Protein AF-A0A1B9NAE3-F1 (afdb_monomer_lite)

Secondary structure (DSSP, 8-state):
-EEESSSS---EE-TTSBEES--EETTEE---SS--EEEEEEEEETTEEEEEEEETTEEEEEEEEEETTTEEEEE-TTS-EEEEEEE-

Foldseek 3Di:
DKDKPLPPGDWDQDPVQWIPQPDDDPLGGDDPDDTKGWDWDPDDDPQWIWIWIDDPPDIAIWTWHDDPDFWIFTGHPVRHTRIIIGHD

Radius of gyration: 11.98 Å; chains: 1; bounding box: 28×27×30 Å

Structure (mmCIF, N/CA/C/O backbone):
data_AF-A0A1B9NAE3-F1
#
_entry.id   AF-A0A1B9NAE3-F1
#
loop_
_atom_site.group_PDB
_atom_site.id
_atom_site.type_symbol
_atom_site.label_atom_id
_atom_site.label_alt_id
_atom_site.label_comp_id
_atom_site.label_asym_id
_atom_site.label_entity_id
_atom_site.label_seq_id
_atom_site.pdbx_PDB_ins_code
_atom_site.Cartn_x
_atom_site.Cartn_y
_atom_site.Cartn_z
_atom_site.occupancy
_atom_site.B_iso_or_equiv
_atom_site.auth_seq_id
_atom_site.auth_comp_id
_atom_site.auth_asym_id
_atom_site.auth_atom_id
_atom_site.pdbx_PDB_model_num
ATOM 1 N N . MET A 1 1 ? -10.255 -12.240 1.393 1.00 72.50 1 MET A N 1
ATOM 2 C CA . MET A 1 1 ? -9.416 -11.600 0.341 1.00 72.50 1 MET A CA 1
ATOM 3 C C . MET A 1 1 ? -9.579 -10.095 0.491 1.00 72.50 1 MET A C 1
ATOM 5 O O . MET A 1 1 ? -10.673 -9.697 0.853 1.00 72.50 1 MET A O 1
ATOM 9 N N . TRP A 1 2 ? -8.547 -9.274 0.276 1.00 83.50 2 TRP A N 1
ATOM 10 C CA . TRP A 1 2 ? -8.713 -7.813 0.329 1.00 83.50 2 TRP A CA 1
ATOM 11 C C . TRP A 1 2 ? -9.212 -7.281 -1.018 1.00 83.50 2 TRP A C 1
ATOM 13 O O . TRP A 1 2 ? -8.660 -7.634 -2.061 1.00 83.50 2 TRP A O 1
ATOM 23 N N . GLN A 1 3 ? -10.253 -6.453 -0.990 1.00 86.00 3 GLN A N 1
ATOM 24 C CA . GLN A 1 3 ? -10.854 -5.812 -2.153 1.00 86.00 3 GLN A CA 1
ATOM 25 C C . GLN A 1 3 ? -10.649 -4.295 -2.065 1.00 86.00 3 GLN A C 1
ATOM 27 O O . GLN A 1 3 ? -11.059 -3.699 -1.071 1.00 86.00 3 GLN A O 1
ATOM 32 N N . PRO A 1 4 ? -10.020 -3.665 -3.070 1.00 90.12 4 PRO A N 1
ATOM 33 C CA . PRO A 1 4 ? -9.887 -2.219 -3.110 1.00 90.12 4 PRO A CA 1
ATOM 34 C C . PRO A 1 4 ? -11.130 -1.530 -3.689 1.00 90.12 4 PRO A C 1
ATOM 36 O O . PRO A 1 4 ? -11.806 -2.073 -4.568 1.00 90.12 4 PRO A O 1
ATOM 39 N N . ASP A 1 5 ? -11.387 -0.304 -3.239 1.00 89.94 5 ASP A N 1
ATOM 40 C CA . ASP A 1 5 ? -12.450 0.575 -3.749 1.00 89.94 5 ASP A CA 1
ATOM 41 C C . ASP A 1 5 ? -12.035 1.424 -4.968 1.00 89.94 5 ASP A C 1
ATOM 43 O O . ASP A 1 5 ? -12.886 2.001 -5.643 1.00 89.94 5 ASP A O 1
ATOM 47 N N . ASP A 1 6 ? -10.742 1.453 -5.300 1.00 85.00 6 ASP A N 1
ATOM 48 C CA . ASP A 1 6 ? -10.162 2.257 -6.387 1.00 85.00 6 ASP A CA 1
ATOM 49 C C . ASP A 1 6 ? -10.416 1.701 -7.805 1.00 85.00 6 ASP A C 1
ATOM 51 O O . ASP A 1 6 ? -9.981 2.284 -8.799 1.00 85.00 6 ASP A O 1
ATOM 55 N N . GLY A 1 7 ? -11.092 0.554 -7.919 1.00 80.81 7 GLY A N 1
ATOM 56 C CA . GLY A 1 7 ? -11.402 -0.094 -9.197 1.00 80.81 7 GLY A CA 1
ATOM 57 C C . GLY A 1 7 ? -10.202 -0.726 -9.915 1.00 80.81 7 GLY A C 1
ATOM 58 O O . GLY A 1 7 ? -10.356 -1.203 -11.038 1.00 80.81 7 GLY A O 1
ATOM 59 N N . SER A 1 8 ? -9.023 -0.781 -9.286 1.00 83.56 8 SER A N 1
ATOM 60 C CA . SER A 1 8 ? -7.787 -1.303 -9.895 1.00 83.56 8 SER A CA 1
ATOM 61 C C . SER A 1 8 ? -7.710 -2.828 -9.997 1.00 83.56 8 SER A C 1
ATOM 63 O O . SER A 1 8 ? -6.771 -3.370 -10.581 1.00 83.56 8 SER A O 1
ATOM 65 N N . GLY A 1 9 ? -8.708 -3.532 -9.462 1.00 83.00 9 GLY A N 1
ATOM 66 C CA . GLY A 1 9 ? -8.765 -4.988 -9.446 1.00 83.00 9 GLY A CA 1
ATOM 67 C C . GLY A 1 9 ? -8.289 -5.558 -8.117 1.00 83.00 9 GLY A C 1
ATOM 68 O O . GLY A 1 9 ? -8.670 -5.073 -7.062 1.00 83.00 9 GLY A O 1
ATOM 69 N N . VAL A 1 10 ? -7.515 -6.640 -8.147 1.00 80.31 10 VAL A N 1
ATOM 70 C CA . VAL A 1 10 ? -7.067 -7.322 -6.926 1.00 80.31 10 VAL A CA 1
ATOM 71 C C . VAL A 1 10 ? -5.752 -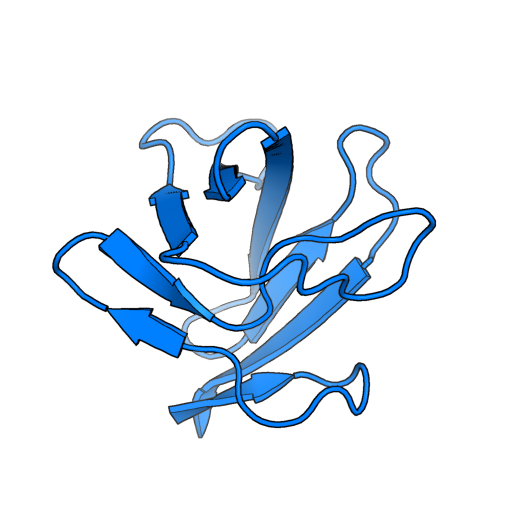6.713 -6.455 1.00 80.31 10 VAL A C 1
ATOM 73 O O . VAL A 1 10 ? -4.799 -6.638 -7.226 1.00 80.31 10 VAL A O 1
ATOM 76 N N . LYS A 1 11 ? -5.686 -6.346 -5.174 1.00 87.00 11 LYS A N 1
ATOM 77 C CA . LYS A 1 11 ? -4.431 -6.040 -4.483 1.00 87.00 11 LYS A CA 1
ATOM 78 C C . LYS A 1 11 ? -4.090 -7.195 -3.559 1.00 87.00 11 LYS A C 1
ATOM 80 O O . LYS A 1 11 ? -4.942 -7.680 -2.813 1.00 87.00 11 LYS A O 1
ATOM 85 N N . THR A 1 12 ? -2.849 -7.650 -3.612 1.00 88.44 12 THR A N 1
ATOM 86 C CA . THR A 1 12 ? -2.359 -8.724 -2.743 1.00 88.44 12 THR A CA 1
ATOM 87 C C . THR A 1 12 ? -1.212 -8.220 -1.891 1.00 88.44 12 THR A C 1
ATOM 89 O O . THR A 1 12 ? -0.398 -7.437 -2.364 1.00 88.44 12 THR A O 1
ATOM 92 N N . ILE A 1 13 ? -1.140 -8.694 -0.650 1.00 88.00 13 ILE A N 1
ATOM 93 C CA . ILE A 1 13 ? 0.044 -8.614 0.206 1.00 88.00 13 ILE A CA 1
ATOM 94 C C . ILE A 1 13 ? 0.212 -10.017 0.788 1.00 88.00 13 ILE A C 1
ATOM 96 O O . ILE A 1 13 ? -0.683 -10.506 1.479 1.00 88.00 13 ILE A O 1
ATOM 100 N N . ALA A 1 14 ? 1.295 -10.694 0.429 1.00 87.88 14 ALA A N 1
ATOM 101 C CA . ALA A 1 14 ? 1.620 -12.032 0.900 1.00 87.88 14 ALA A CA 1
ATOM 102 C C . ALA A 1 14 ? 2.508 -11.978 2.153 1.00 87.88 14 ALA A C 1
ATOM 104 O O . ALA A 1 14 ? 3.121 -10.958 2.461 1.00 87.88 14 ALA A O 1
ATOM 105 N N . GLU A 1 15 ? 2.588 -13.097 2.875 1.00 85.75 15 GLU A N 1
ATOM 106 C CA . GLU A 1 15 ? 3.371 -13.205 4.117 1.00 85.75 15 GLU A CA 1
ATOM 107 C C . GLU A 1 15 ? 4.881 -13.024 3.900 1.00 85.75 15 GLU A C 1
ATOM 109 O O . GLU A 1 15 ? 5.588 -12.597 4.808 1.00 85.75 15 GLU A O 1
ATOM 114 N N . ASP A 1 16 ? 5.376 -13.313 2.694 1.00 88.62 16 ASP A N 1
ATOM 115 C CA . ASP A 1 16 ? 6.772 -13.097 2.300 1.00 88.62 16 ASP A CA 1
ATOM 116 C C . ASP A 1 16 ? 7.076 -11.637 1.913 1.00 88.62 16 ASP A C 1
ATOM 118 O O . ASP A 1 16 ? 8.194 -11.318 1.507 1.00 88.62 16 ASP A O 1
ATOM 122 N N . GLY A 1 17 ? 6.085 -10.749 2.033 1.00 90.38 17 GLY A N 1
ATOM 123 C CA . GLY A 1 17 ? 6.180 -9.343 1.668 1.00 90.38 17 GLY A CA 1
ATOM 124 C C . GLY A 1 17 ? 5.994 -9.076 0.177 1.00 90.38 17 GLY A C 1
ATOM 125 O O . GLY A 1 17 ? 6.043 -7.917 -0.220 1.00 90.38 17 GLY A O 1
ATOM 126 N N . SER A 1 18 ? 5.764 -10.082 -0.674 1.00 93.00 18 SER A N 1
ATOM 127 C CA . SER A 1 18 ? 5.396 -9.829 -2.071 1.00 93.00 18 SER A CA 1
ATOM 128 C C . SER A 1 18 ? 4.000 -9.204 -2.161 1.00 93.00 18 SER A C 1
ATOM 130 O O . SER A 1 18 ? 3.090 -9.549 -1.404 1.00 93.00 18 SER A O 1
ATOM 132 N N . CYS A 1 19 ? 3.811 -8.251 -3.072 1.00 92.75 19 CYS A N 1
ATOM 133 C CA . CYS A 1 19 ? 2.519 -7.592 -3.244 1.00 92.75 19 CYS A CA 1
ATOM 134 C C . CYS A 1 19 ? 2.245 -7.180 -4.691 1.00 92.75 19 CYS A C 1
ATOM 136 O O . CYS A 1 19 ? 3.115 -7.274 -5.553 1.00 92.75 19 CYS A O 1
ATOM 138 N N . THR A 1 20 ? 1.008 -6.767 -4.973 1.00 91.81 20 THR A N 1
ATOM 139 C CA . THR A 1 20 ? 0.575 -6.310 -6.304 1.00 91.81 20 THR A CA 1
ATOM 140 C C . THR A 1 20 ? -0.325 -5.082 -6.203 1.00 91.81 20 THR A C 1
ATOM 142 O O . THR A 1 20 ? -1.123 -4.965 -5.274 1.00 91.81 20 THR A O 1
ATOM 145 N N . GLY A 1 21 ? -0.199 -4.154 -7.159 1.00 91.25 21 GLY A N 1
ATOM 146 C CA . GLY A 1 21 ? -1.092 -2.992 -7.276 1.00 91.25 21 GLY A CA 1
ATOM 147 C C . GLY A 1 21 ? -1.029 -1.991 -6.112 1.00 91.25 21 GLY A C 1
ATOM 148 O O . GLY A 1 21 ? -1.962 -1.206 -5.937 1.00 91.25 21 GLY A O 1
ATOM 149 N N . MET A 1 22 ? 0.036 -2.027 -5.305 1.00 94.19 22 MET A N 1
ATOM 150 C CA . MET A 1 22 ? 0.202 -1.181 -4.113 1.00 94.19 22 MET A CA 1
ATOM 151 C C . MET A 1 22 ? 1.063 0.062 -4.362 1.00 94.19 22 MET A C 1
ATOM 153 O O . MET A 1 22 ? 1.155 0.924 -3.491 1.00 94.19 22 MET A O 1
ATOM 157 N N . TYR A 1 23 ? 1.699 0.174 -5.528 1.00 94.50 23 TYR A N 1
ATOM 158 C CA . TYR A 1 23 ? 2.466 1.359 -5.894 1.00 94.50 23 TYR A CA 1
ATOM 159 C C . TYR A 1 23 ? 1.549 2.393 -6.555 1.00 94.50 23 TYR A C 1
ATOM 161 O O . TYR A 1 23 ? 0.931 2.110 -7.578 1.00 94.50 23 TYR A O 1
ATOM 169 N N . TYR A 1 24 ? 1.456 3.586 -5.972 1.00 94.06 24 TYR A N 1
ATOM 170 C CA . TYR A 1 24 ? 0.674 4.713 -6.460 1.00 94.06 24 TYR A CA 1
ATOM 171 C C . TYR A 1 24 ? 1.580 5.832 -6.940 1.00 94.06 24 TYR A C 1
ATOM 173 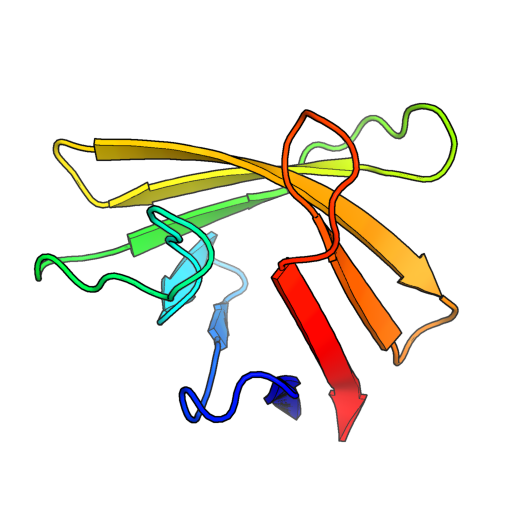O O . TYR A 1 24 ? 2.555 6.207 -6.291 1.00 94.06 24 TYR A O 1
ATOM 181 N N . ASN A 1 25 ? 1.186 6.437 -8.049 1.00 90.50 25 ASN A N 1
ATOM 182 C CA . ASN A 1 25 ? 1.759 7.673 -8.537 1.00 90.50 25 ASN A CA 1
ATOM 183 C C . ASN A 1 25 ? 0.621 8.612 -8.938 1.00 90.50 25 ASN A C 1
ATOM 185 O O . ASN A 1 25 ? -0.303 8.202 -9.636 1.00 90.50 25 ASN A O 1
ATOM 189 N N . ALA A 1 26 ? 0.671 9.864 -8.481 1.00 88.44 26 ALA A N 1
ATOM 190 C CA . ALA A 1 26 ? -0.371 10.862 -8.741 1.00 88.44 26 ALA A CA 1
ATOM 191 C C . ALA A 1 26 ? -1.809 10.373 -8.428 1.00 88.44 26 ALA A C 1
ATOM 193 O O . ALA A 1 26 ? -2.737 10.619 -9.195 1.00 88.44 26 ALA A O 1
ATOM 194 N N . GLY A 1 27 ? -1.987 9.656 -7.310 1.00 87.44 27 GLY A N 1
ATOM 195 C CA . GLY A 1 27 ? -3.300 9.178 -6.853 1.00 87.44 27 GLY A CA 1
ATOM 196 C C . GLY A 1 27 ? -3.863 7.985 -7.632 1.00 87.44 27 GLY A C 1
ATOM 197 O O . GLY A 1 27 ? -5.023 7.631 -7.447 1.00 87.44 27 GLY A O 1
ATOM 198 N N . GLN A 1 28 ? -3.076 7.363 -8.511 1.00 89.69 28 GLN A N 1
ATOM 199 C CA . GLN A 1 28 ? -3.483 6.192 -9.288 1.00 89.69 28 GLN A CA 1
ATOM 200 C C . GLN A 1 28 ? -2.469 5.057 -9.112 1.00 89.69 28 GLN A C 1
ATOM 202 O O . GLN A 1 28 ? -1.268 5.334 -9.029 1.00 89.69 28 GLN A O 1
ATOM 207 N N . PRO A 1 29 ? -2.907 3.788 -9.085 1.00 90.94 29 PRO A N 1
ATOM 208 C CA . PRO A 1 29 ? -1.995 2.656 -9.128 1.00 90.94 29 PRO A CA 1
ATOM 209 C C . PRO A 1 29 ? -1.159 2.698 -10.404 1.00 90.94 29 PRO A C 1
ATOM 211 O O . PRO A 1 29 ? -1.684 2.876 -11.504 1.00 90.94 29 PRO A O 1
ATOM 214 N N . LEU A 1 30 ? 0.146 2.518 -10.257 1.00 90.00 30 LEU A N 1
ATOM 215 C CA . LEU A 1 30 ? 1.086 2.459 -11.361 1.00 90.00 30 LEU A CA 1
ATOM 216 C C . LEU A 1 30 ? 1.861 1.151 -11.268 1.00 90.00 30 LEU A C 1
ATOM 218 O O . LEU A 1 30 ? 2.630 0.948 -10.335 1.00 90.00 30 LEU A O 1
ATOM 222 N N . ASP A 1 31 ? 1.682 0.296 -12.269 1.00 86.25 31 ASP A N 1
ATOM 223 C CA . ASP A 1 31 ? 2.509 -0.888 -12.461 1.00 86.25 31 ASP A CA 1
ATOM 224 C C . ASP A 1 31 ? 3.569 -0.595 -13.528 1.00 86.25 31 ASP A C 1
ATOM 226 O O . ASP A 1 31 ? 3.257 -0.394 -14.703 1.00 86.25 31 ASP A O 1
ATOM 230 N N . ILE A 1 32 ? 4.833 -0.546 -13.111 1.00 83.44 32 ILE A N 1
ATOM 231 C CA . ILE A 1 32 ? 5.984 -0.344 -14.005 1.00 83.44 32 ILE A CA 1
ATOM 232 C C . ILE A 1 32 ? 6.617 -1.667 -14.470 1.00 83.44 32 ILE A C 1
ATOM 234 O O . ILE A 1 32 ? 7.654 -1.656 -15.134 1.00 83.44 32 ILE A O 1
ATOM 238 N N . GLY A 1 33 ? 5.994 -2.802 -14.141 1.00 81.75 33 GLY A N 1
ATOM 239 C CA . GLY A 1 33 ? 6.516 -4.141 -14.372 1.00 81.75 33 GLY A CA 1
ATOM 240 C C . GLY A 1 33 ? 7.534 -4.581 -13.316 1.00 81.75 33 GLY A C 1
ATOM 241 O O . GLY A 1 33 ? 8.085 -3.781 -12.561 1.00 81.75 33 GLY A O 1
ATOM 242 N N . GLY A 1 34 ? 7.785 -5.890 -13.262 1.00 85.94 34 GLY A N 1
ATOM 243 C CA . GLY A 1 34 ? 8.696 -6.500 -12.291 1.00 85.94 34 GLY A CA 1
ATOM 244 C C . GLY A 1 34 ? 8.024 -6.895 -10.974 1.00 85.94 34 GLY A C 1
ATOM 245 O O . GLY A 1 34 ? 6.814 -6.781 -10.806 1.00 85.94 34 GLY A O 1
ATOM 246 N N . GLY A 1 35 ? 8.825 -7.430 -10.053 1.00 91.88 35 GLY A N 1
ATOM 247 C CA . GLY A 1 35 ? 8.352 -7.786 -8.718 1.00 91.88 35 GLY A CA 1
ATOM 248 C C . GLY A 1 35 ? 8.107 -6.543 -7.865 1.00 91.88 35 GLY A C 1
ATOM 249 O O . GLY A 1 35 ? 8.826 -5.552 -7.986 1.00 91.88 35 GLY A O 1
ATOM 250 N N . MET A 1 36 ? 7.115 -6.627 -6.985 1.00 94.88 36 MET A N 1
ATOM 251 C CA . MET A 1 36 ? 6.789 -5.589 -6.016 1.00 94.88 36 MET A CA 1
ATOM 252 C C . MET A 1 36 ? 6.801 -6.198 -4.612 1.00 94.88 36 MET A C 1
ATOM 254 O O . MET A 1 36 ? 6.329 -7.321 -4.406 1.00 94.88 36 MET A O 1
ATOM 258 N N . THR A 1 37 ? 7.360 -5.461 -3.656 1.00 96.69 37 THR A N 1
ATOM 259 C CA . THR A 1 37 ? 7.378 -5.830 -2.240 1.00 96.69 37 THR A CA 1
ATOM 260 C C . THR A 1 37 ? 6.738 -4.744 -1.387 1.00 96.69 37 THR A C 1
ATOM 262 O O . THR A 1 37 ? 6.823 -3.555 -1.692 1.00 96.69 37 THR A O 1
ATOM 265 N N . CYS A 1 38 ? 6.087 -5.171 -0.313 1.00 95.44 38 CYS A N 1
ATOM 266 C CA . CYS A 1 38 ? 5.373 -4.352 0.645 1.00 95.44 38 CYS A CA 1
ATOM 267 C C . CYS A 1 38 ? 5.860 -4.699 2.050 1.00 95.44 38 CYS A C 1
ATOM 269 O O . CYS A 1 38 ? 5.713 -5.833 2.504 1.00 95.44 38 CYS A O 1
ATOM 271 N N . THR A 1 39 ? 6.388 -3.703 2.751 1.00 95.94 39 THR A N 1
ATOM 272 C CA . THR A 1 39 ? 6.870 -3.836 4.126 1.00 95.94 39 THR A CA 1
ATOM 273 C C . THR A 1 39 ? 6.065 -2.908 5.019 1.00 95.94 39 THR A C 1
ATOM 275 O O . THR A 1 39 ? 6.132 -1.687 4.870 1.00 95.94 39 THR A O 1
ATOM 278 N N . LEU A 1 40 ? 5.302 -3.480 5.949 1.00 94.06 40 LEU A N 1
ATOM 279 C CA . LEU A 1 40 ? 4.581 -2.719 6.965 1.00 94.06 40 LEU A CA 1
ATOM 280 C C . LEU A 1 40 ? 5.498 -2.484 8.170 1.00 94.06 40 LEU A C 1
ATOM 282 O O . LEU A 1 40 ? 6.070 -3.426 8.720 1.00 94.06 40 LEU A O 1
ATOM 286 N N . GLY A 1 41 ? 5.651 -1.226 8.568 1.00 91.75 41 GLY A N 1
ATOM 287 C CA . GLY A 1 41 ? 6.372 -0.841 9.773 1.00 91.75 41 GLY A CA 1
ATOM 288 C C . GLY A 1 41 ? 5.669 -1.345 11.032 1.00 91.75 41 GLY A C 1
ATOM 289 O O . GLY A 1 41 ? 4.449 -1.466 11.075 1.00 91.75 41 GLY A O 1
ATOM 290 N N . SER A 1 42 ? 6.450 -1.628 12.073 1.00 88.94 42 SER A N 1
ATOM 291 C CA . SER A 1 42 ? 5.940 -2.096 13.369 1.00 88.94 42 SER A CA 1
ATOM 292 C C . SER A 1 42 ? 5.528 -0.969 14.316 1.00 88.94 42 SER A C 1
ATOM 294 O O . SER A 1 42 ? 4.912 -1.234 15.345 1.00 88.94 42 SER A O 1
ATOM 296 N N . GLU A 1 43 ? 5.906 0.271 14.007 1.00 89.00 43 GLU A N 1
ATOM 297 C CA . GLU A 1 43 ? 5.599 1.444 14.822 1.00 89.00 43 GLU A CA 1
ATOM 298 C C . GLU A 1 43 ? 4.382 2.171 14.253 1.00 89.00 43 GLU A C 1
ATOM 300 O O . GLU A 1 43 ? 4.334 2.510 13.068 1.00 89.00 43 GLU A O 1
ATOM 305 N N . GLU A 1 44 ? 3.400 2.390 15.120 1.00 90.69 44 GLU A N 1
ATOM 306 C CA . GLU A 1 44 ? 2.232 3.212 14.838 1.00 90.69 44 GLU A CA 1
ATOM 307 C C . GLU A 1 44 ? 2.518 4.655 15.266 1.00 90.69 44 GLU A C 1
ATOM 309 O O . GLU A 1 44 ? 3.049 4.896 16.353 1.00 90.69 44 GLU A O 1
ATOM 314 N N . ASN A 1 45 ? 2.132 5.614 14.430 1.00 88.19 45 ASN A N 1
ATOM 315 C CA . ASN A 1 45 ? 2.139 7.031 14.752 1.00 88.19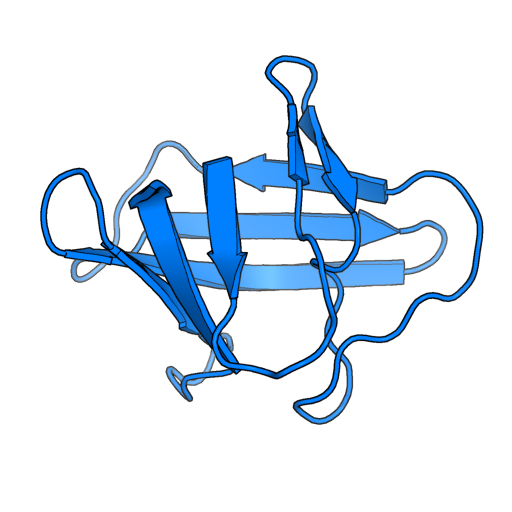 45 ASN A CA 1
ATOM 316 C C . ASN A 1 45 ? 0.778 7.639 14.390 1.00 88.19 45 ASN A C 1
ATOM 318 O O . ASN A 1 45 ? 0.313 7.483 13.262 1.00 88.19 45 ASN A O 1
ATOM 322 N N . ASP A 1 46 ? 0.135 8.306 15.350 1.00 88.94 46 ASP A N 1
ATOM 323 C CA . ASP A 1 46 ? -1.190 8.925 15.194 1.00 88.94 46 ASP A CA 1
ATOM 324 C C . ASP A 1 46 ? -2.258 7.997 14.568 1.00 88.94 46 ASP A C 1
ATOM 326 O O . ASP A 1 46 ? -3.073 8.417 13.742 1.00 88.94 46 ASP A O 1
ATOM 330 N N . GLY A 1 47 ? -2.280 6.715 14.953 1.00 90.25 47 GLY A N 1
ATOM 331 C CA . GLY A 1 47 ? -3.260 5.754 14.435 1.00 90.25 47 GLY A CA 1
ATOM 332 C C . GLY A 1 47 ? -2.909 5.150 13.075 1.00 90.25 47 GLY A C 1
ATOM 333 O O . GLY A 1 47 ? -3.743 4.453 12.499 1.00 90.25 47 GLY A O 1
ATOM 334 N N . ALA A 1 48 ?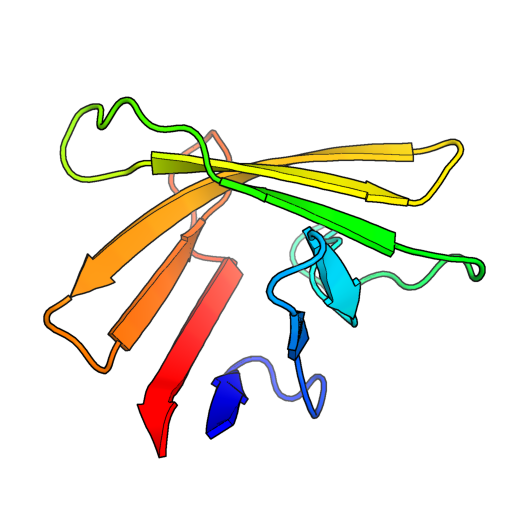 -1.721 5.423 12.527 1.00 95.31 48 ALA A N 1
ATOM 335 C CA . ALA A 1 48 ? -1.290 4.899 11.237 1.00 95.31 48 ALA A CA 1
ATOM 336 C C . ALA A 1 48 ? 0.100 4.251 11.296 1.00 95.31 48 ALA A C 1
ATOM 338 O O . ALA A 1 48 ? 1.008 4.716 11.980 1.00 95.31 48 ALA A O 1
ATOM 339 N N . TYR A 1 49 ? 0.276 3.194 10.511 1.00 96.19 49 TYR A N 1
ATOM 340 C CA . TYR A 1 49 ? 1.556 2.540 10.257 1.00 96.19 49 TYR A CA 1
ATOM 341 C C . TYR A 1 49 ? 2.157 3.046 8.949 1.00 96.19 49 TYR A C 1
ATOM 343 O O . TYR A 1 49 ? 1.435 3.421 8.025 1.00 96.19 49 TYR A O 1
ATOM 351 N N . VAL A 1 50 ? 3.482 2.998 8.827 1.00 96.62 50 VAL A N 1
ATOM 352 C CA . VAL A 1 50 ? 4.153 3.253 7.546 1.00 96.62 50 VAL A CA 1
ATOM 353 C C . VAL A 1 50 ? 4.162 1.975 6.712 1.00 96.62 50 VAL A C 1
ATOM 355 O O . VAL A 1 50 ? 4.624 0.938 7.175 1.00 96.62 50 VAL A O 1
ATOM 358 N N . LEU A 1 51 ? 3.697 2.048 5.469 1.00 96.12 51 LEU A N 1
ATOM 359 C CA . LEU A 1 51 ? 3.835 0.992 4.470 1.00 96.12 51 LEU A CA 1
ATOM 360 C C . LEU A 1 51 ? 4.847 1.430 3.416 1.00 96.12 51 LEU A C 1
ATOM 362 O O . LEU A 1 51 ? 4.608 2.396 2.694 1.00 96.12 51 LEU A O 1
ATOM 366 N N . VAL A 1 52 ? 5.950 0.702 3.294 1.00 96.62 52 VAL A N 1
ATOM 367 C CA . VAL A 1 52 ? 6.935 0.910 2.229 1.00 96.62 52 VAL A CA 1
ATOM 368 C C . VAL A 1 52 ? 6.627 -0.048 1.090 1.00 96.62 52 VAL A C 1
ATOM 370 O O . VAL A 1 52 ? 6.555 -1.257 1.302 1.00 96.62 52 VAL A O 1
ATOM 373 N N . VAL A 1 53 ? 6.458 0.488 -0.114 1.00 96.38 53 VAL A N 1
ATOM 374 C CA . VAL A 1 53 ? 6.247 -0.285 -1.338 1.00 96.38 53 VAL A CA 1
ATOM 375 C C . VAL A 1 53 ? 7.437 -0.071 -2.255 1.00 96.38 53 VAL A C 1
ATOM 377 O O . VAL A 1 53 ? 7.678 1.042 -2.725 1.00 96.38 53 VAL A O 1
ATOM 380 N N . SER A 1 54 ? 8.167 -1.148 -2.521 1.00 96.38 54 SER A N 1
ATOM 381 C CA . SER A 1 54 ? 9.294 -1.151 -3.444 1.00 96.38 54 SER A CA 1
ATOM 382 C C . SER A 1 54 ? 8.878 -1.842 -4.735 1.00 96.38 54 SER A C 1
ATOM 384 O O . SER A 1 54 ? 8.452 -2.997 -4.733 1.00 96.38 54 SER A O 1
ATOM 386 N N . GLN A 1 55 ? 9.003 -1.129 -5.846 1.00 94.31 55 GLN A N 1
ATOM 387 C CA . GLN A 1 55 ? 8.889 -1.680 -7.188 1.00 94.31 55 GLN A CA 1
ATOM 388 C C . GLN A 1 55 ? 10.103 -1.172 -7.974 1.00 94.31 55 GLN A C 1
ATOM 390 O O . GLN A 1 55 ? 10.051 -0.075 -8.535 1.00 94.31 55 GLN A O 1
ATOM 395 N N . PRO A 1 56 ? 11.236 -1.902 -7.957 1.00 91.81 56 PRO A N 1
ATOM 396 C CA . PRO A 1 56 ? 12.503 -1.396 -8.467 1.00 91.81 56 PRO A CA 1
ATOM 397 C C . PRO A 1 56 ? 12.406 -0.848 -9.901 1.00 91.81 56 PRO A C 1
ATOM 399 O O . PRO A 1 56 ? 11.789 -1.479 -10.758 1.00 91.81 56 PRO A O 1
ATOM 402 N N . PRO A 1 57 ? 13.037 0.307 -10.190 1.00 91.25 57 PRO A N 1
ATOM 403 C CA . PRO A 1 57 ? 13.947 1.069 -9.324 1.00 91.25 57 PRO A CA 1
ATOM 404 C C . PRO A 1 57 ? 13.246 2.053 -8.371 1.00 91.25 57 PRO A C 1
ATOM 406 O O . PRO A 1 57 ? 13.922 2.844 -7.719 1.00 91.25 57 PRO A O 1
ATOM 409 N N . ASN A 1 58 ? 11.915 2.052 -8.325 1.00 93.94 58 ASN A N 1
ATOM 410 C CA . ASN A 1 58 ? 11.136 3.018 -7.568 1.00 93.94 58 ASN A CA 1
ATOM 411 C C . ASN A 1 58 ? 10.743 2.484 -6.189 1.00 93.94 58 ASN A C 1
ATOM 413 O O . ASN A 1 58 ? 10.571 1.286 -5.967 1.00 93.94 58 ASN A O 1
ATOM 417 N N . GLU A 1 59 ? 10.553 3.412 -5.263 1.00 95.19 59 GLU A N 1
ATOM 418 C CA . GLU A 1 59 ? 10.069 3.145 -3.917 1.00 95.19 59 GLU A CA 1
ATOM 419 C C . GLU A 1 59 ? 9.123 4.270 -3.510 1.00 95.19 59 GLU A C 1
ATOM 421 O O . GLU A 1 59 ? 9.290 5.421 -3.922 1.00 95.19 59 GLU A O 1
ATOM 426 N N . ALA A 1 60 ? 8.102 3.928 -2.736 1.00 95.75 60 ALA A N 1
ATOM 427 C CA . ALA A 1 60 ? 7.177 4.883 -2.157 1.00 95.75 60 ALA A CA 1
ATOM 428 C C . ALA A 1 60 ? 6.804 4.455 -0.739 1.00 95.75 60 ALA A C 1
ATOM 430 O O . ALA A 1 60 ? 6.782 3.270 -0.415 1.00 95.75 60 ALA A O 1
ATOM 431 N N . SER A 1 61 ? 6.502 5.434 0.107 1.00 95.88 61 SER A N 1
ATOM 432 C CA . SER A 1 61 ? 6.018 5.203 1.466 1.00 95.88 61 SER A CA 1
ATOM 433 C C . SER A 1 61 ? 4.621 5.787 1.622 1.00 95.88 61 SER A C 1
ATOM 435 O O . SER A 1 61 ? 4.382 6.933 1.243 1.00 95.88 61 SER A O 1
ATOM 437 N N . TYR A 1 62 ? 3.731 5.018 2.233 1.00 96.50 62 TYR A N 1
ATOM 438 C CA . TYR A 1 62 ? 2.337 5.360 2.498 1.00 96.50 62 TYR A CA 1
ATOM 439 C C . TYR A 1 62 ? 2.043 5.267 3.989 1.00 96.50 62 TYR A C 1
ATOM 441 O O . TYR A 1 62 ? 2.780 4.629 4.741 1.00 96.50 62 TYR A O 1
ATOM 449 N N . LEU A 1 63 ? 0.943 5.880 4.402 1.00 96.81 63 LEU A N 1
ATOM 450 C CA . LEU A 1 63 ? 0.355 5.671 5.716 1.00 96.81 63 LEU A CA 1
ATOM 451 C C . LEU A 1 63 ? -0.778 4.656 5.585 1.00 96.81 63 LEU A C 1
ATOM 453 O O . LEU A 1 63 ? -1.549 4.711 4.631 1.00 96.81 63 LEU A O 1
ATOM 457 N N . VAL A 1 64 ? -0.897 3.737 6.533 1.00 95.88 64 VAL A N 1
ATOM 458 C CA . VAL A 1 64 ? -1.974 2.746 6.578 1.00 95.88 64 VAL A CA 1
ATOM 459 C C . VAL A 1 64 ? -2.655 2.829 7.926 1.00 95.88 64 VAL A C 1
ATOM 461 O O . VAL A 1 64 ? -2.016 2.630 8.957 1.00 95.88 64 VAL A O 1
ATOM 464 N N . ARG A 1 65 ? -3.959 3.093 7.919 1.00 96.12 65 ARG A N 1
ATOM 465 C CA . ARG A 1 65 ? -4.797 3.040 9.117 1.00 96.12 65 ARG A CA 1
ATOM 466 C C . ARG A 1 65 ? -5.731 1.850 9.030 1.00 96.12 65 ARG A C 1
ATOM 468 O O . ARG A 1 65 ? -6.431 1.700 8.033 1.00 96.12 65 ARG A O 1
ATOM 475 N N . PHE A 1 66 ? -5.777 1.052 10.085 1.00 93.81 66 PHE A N 1
ATOM 476 C CA . PHE A 1 66 ? -6.744 -0.031 10.217 1.00 93.81 66 PHE A CA 1
ATOM 477 C C . PHE A 1 66 ? -7.987 0.480 10.945 1.00 93.81 66 PHE A C 1
ATOM 479 O O . PHE A 1 66 ? -7.878 1.141 11.977 1.00 93.81 66 PHE A O 1
ATOM 486 N N . ASP A 1 67 ? -9.161 0.190 10.395 1.00 91.38 67 ASP A N 1
ATOM 487 C CA . ASP A 1 67 ? -10.452 0.420 11.037 1.00 91.38 67 ASP A CA 1
ATOM 488 C C . ASP A 1 67 ? -11.093 -0.946 11.306 1.00 91.38 67 ASP A C 1
ATOM 490 O O . ASP A 1 67 ? -11.697 -1.577 10.438 1.00 91.38 67 ASP A O 1
ATOM 494 N N . GLY A 1 68 ? -10.843 -1.468 12.507 1.00 88.81 68 GLY A N 1
ATOM 495 C CA . GLY A 1 68 ? -11.155 -2.853 12.842 1.00 88.81 68 GLY A CA 1
ATOM 496 C C . GLY A 1 68 ? -10.271 -3.865 12.103 1.00 88.81 68 GLY A C 1
ATOM 497 O O . GLY A 1 68 ? -9.152 -3.568 11.689 1.00 88.81 68 GLY A O 1
ATOM 498 N N . ASN A 1 69 ? -10.768 -5.097 11.980 1.00 87.75 69 ASN A N 1
ATOM 499 C CA . ASN A 1 69 ? -10.004 -6.215 11.409 1.00 87.75 69 ASN A CA 1
ATOM 500 C C . ASN A 1 69 ? -10.155 -6.351 9.889 1.00 87.75 69 ASN A C 1
ATOM 502 O O . ASN A 1 69 ? -9.381 -7.080 9.261 1.00 87.75 69 ASN A O 1
ATOM 506 N N . ASP A 1 70 ? -11.161 -5.682 9.326 1.00 91.62 70 ASP A N 1
ATOM 507 C CA . ASP A 1 70 ? -11.648 -5.944 7.974 1.00 91.62 70 ASP A CA 1
ATOM 508 C C . ASP A 1 70 ? -11.613 -4.704 7.077 1.00 91.62 70 ASP A C 1
ATOM 510 O O . ASP A 1 70 ? -11.951 -4.805 5.904 1.00 91.62 70 ASP A O 1
ATOM 514 N N . THR A 1 71 ? -11.141 -3.563 7.583 1.00 94.06 71 THR A N 1
ATOM 515 C CA . THR A 1 71 ? -10.986 -2.340 6.793 1.00 94.06 71 THR A CA 1
ATOM 516 C C . THR A 1 71 ? -9.608 -1.737 7.024 1.00 94.06 71 THR A C 1
ATOM 518 O O . THR A 1 71 ? -9.154 -1.588 8.159 1.00 94.06 71 THR A O 1
ATOM 521 N N . ALA A 1 72 ? -8.933 -1.362 5.943 1.00 94.44 72 ALA A N 1
ATOM 522 C CA . ALA A 1 72 ? -7.694 -0.599 5.991 1.00 94.44 72 ALA A CA 1
ATOM 523 C C . ALA A 1 72 ? -7.744 0.544 4.977 1.00 94.44 72 ALA A C 1
ATOM 525 O O . ALA A 1 72 ? -8.161 0.349 3.842 1.00 94.44 72 ALA A O 1
ATOM 526 N N . VAL A 1 73 ? -7.292 1.734 5.363 1.00 96.06 73 VAL A N 1
ATOM 527 C CA . VAL A 1 73 ? -7.180 2.889 4.466 1.00 96.06 73 VAL A CA 1
ATOM 528 C C . VAL A 1 73 ? -5.706 3.172 4.231 1.00 96.06 73 VAL A C 1
ATOM 530 O O . VAL A 1 73 ? -4.969 3.465 5.175 1.00 96.06 73 VAL A O 1
ATOM 533 N N . VAL A 1 74 ? -5.282 3.092 2.973 1.00 95.62 74 VAL A N 1
ATOM 534 C CA . VAL A 1 74 ? -3.951 3.510 2.529 1.00 95.62 74 VAL A CA 1
ATOM 535 C C . VAL A 1 74 ? -4.031 4.974 2.117 1.00 95.62 74 VAL A C 1
ATOM 537 O O . VAL A 1 74 ? -4.905 5.368 1.346 1.00 95.62 74 VAL A O 1
ATOM 540 N N . MET A 1 75 ? -3.116 5.782 2.630 1.00 96.69 75 MET A N 1
ATOM 541 C CA . MET A 1 75 ? -3.059 7.227 2.446 1.00 96.69 75 MET A CA 1
ATOM 542 C C . MET A 1 75 ? -1.659 7.647 2.000 1.00 96.69 75 MET A C 1
ATOM 544 O O . MET A 1 75 ? -0.661 6.979 2.279 1.00 96.69 75 MET A O 1
ATOM 548 N N . SER A 1 76 ? -1.564 8.792 1.337 1.00 94.94 76 SER A N 1
ATOM 549 C CA . SER A 1 76 ? -0.287 9.448 1.084 1.00 94.94 76 SER A CA 1
ATOM 550 C C . SER A 1 76 ? 0.365 9.911 2.397 1.00 94.94 76 SER A C 1
ATOM 552 O O . SER A 1 76 ? -0.282 10.016 3.439 1.00 94.94 76 SER A O 1
ATOM 554 N N . GLN A 1 77 ? 1.653 10.259 2.347 1.00 92.88 77 GLN A N 1
ATOM 555 C CA . GLN A 1 77 ? 2.379 10.859 3.480 1.00 92.88 77 GLN A CA 1
ATOM 556 C C . GLN A 1 77 ? 1.763 12.185 3.963 1.00 92.88 77 GLN A C 1
ATOM 558 O O . GLN A 1 77 ? 1.973 12.575 5.106 1.00 92.88 77 GLN A O 1
ATOM 563 N N . SER A 1 78 ? 0.993 12.879 3.116 1.00 92.56 78 SER A N 1
ATOM 564 C CA . SER A 1 78 ? 0.253 14.088 3.500 1.00 92.56 78 SER A CA 1
ATOM 565 C C . SER A 1 78 ? -1.125 13.791 4.108 1.00 92.56 78 SER A C 1
ATOM 567 O O . SER A 1 78 ? -1.867 14.728 4.392 1.00 92.56 78 SER A O 1
ATOM 569 N N . GLY A 1 79 ? -1.481 12.514 4.296 1.00 92.50 79 GLY A N 1
ATOM 570 C CA . GLY A 1 79 ? -2.753 12.077 4.877 1.00 92.50 79 GLY A CA 1
ATOM 571 C C . GLY A 1 79 ? -3.927 12.035 3.895 1.00 92.50 79 GLY A C 1
ATOM 572 O O . GLY A 1 79 ? -5.067 11.873 4.323 1.00 92.50 79 GLY A O 1
ATOM 573 N N . GLU A 1 80 ? -3.683 12.183 2.591 1.00 94.31 80 GLU A N 1
ATOM 574 C CA . GLU A 1 80 ? -4.738 12.070 1.578 1.00 94.31 80 GLU A CA 1
ATOM 575 C C . GLU A 1 80 ? -5.072 10.588 1.329 1.00 94.31 80 GLU A C 1
ATOM 577 O O . GLU A 1 80 ? -4.153 9.820 1.034 1.00 94.31 80 GLU A O 1
ATOM 582 N N . PRO A 1 81 ? -6.343 10.157 1.426 1.00 94.69 81 PRO A N 1
ATOM 583 C CA . PRO A 1 81 ? -6.736 8.785 1.110 1.00 94.69 81 PRO A CA 1
ATOM 584 C C . PRO A 1 81 ? -6.426 8.413 -0.343 1.00 94.69 81 PRO A C 1
ATOM 586 O O . PRO A 1 81 ? -6.754 9.160 -1.260 1.00 94.69 81 PRO A O 1
ATOM 589 N N . LEU A 1 82 ? -5.817 7.243 -0.541 1.00 94.94 82 LEU A N 1
ATOM 590 C CA . LEU A 1 82 ? -5.514 6.671 -1.857 1.00 94.94 82 LEU A CA 1
ATOM 591 C C . LEU A 1 82 ? -6.439 5.500 -2.183 1.00 94.94 82 LEU A C 1
ATOM 593 O O . LEU A 1 82 ? -6.948 5.418 -3.296 1.00 94.94 82 LEU A O 1
ATOM 597 N N . VAL A 1 83 ? -6.633 4.591 -1.223 1.00 95.19 83 VAL A N 1
ATOM 598 C CA . VAL A 1 83 ? -7.503 3.421 -1.386 1.00 95.19 83 VAL A CA 1
ATOM 599 C C . VAL A 1 83 ? -7.999 2.897 -0.047 1.00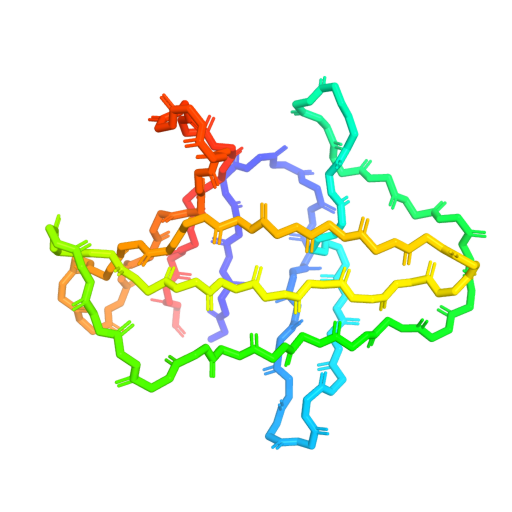 95.19 83 VAL A C 1
ATOM 601 O O . VAL A 1 83 ? -7.251 2.861 0.934 1.00 95.19 83 VAL A O 1
ATOM 604 N N . THR A 1 84 ? -9.241 2.431 -0.033 1.00 94.75 84 THR A N 1
ATOM 605 C CA . THR A 1 84 ? -9.797 1.602 1.036 1.00 94.75 84 THR A CA 1
ATOM 606 C C . THR A 1 84 ? -9.711 0.140 0.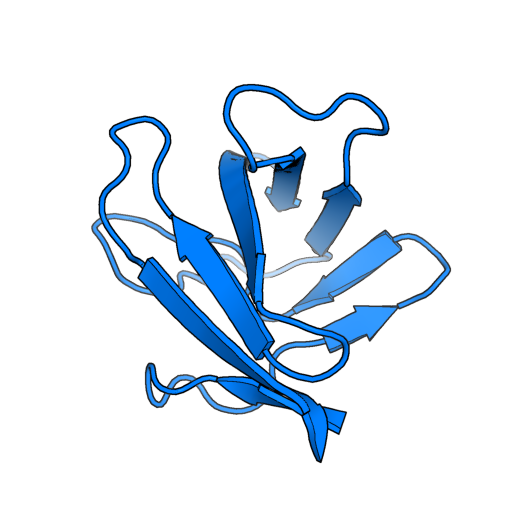625 1.00 94.75 84 THR A C 1
ATOM 608 O O . THR A 1 84 ? -10.122 -0.234 -0.471 1.00 94.75 84 THR A O 1
ATOM 611 N N . LEU A 1 85 ? -9.168 -0.694 1.505 1.00 92.62 85 LEU A N 1
ATOM 612 C CA . LEU A 1 85 ? -9.127 -2.143 1.376 1.00 92.62 85 LEU A CA 1
ATOM 613 C C . LEU A 1 85 ? -10.146 -2.738 2.342 1.00 92.62 85 LEU A C 1
ATOM 615 O O . LEU A 1 85 ? -10.051 -2.508 3.546 1.00 92.62 85 LEU A O 1
ATOM 619 N N . GLU A 1 86 ? -11.067 -3.543 1.824 1.00 91.12 86 GLU A N 1
ATOM 620 C CA . GLU A 1 86 ? -12.035 -4.294 2.626 1.00 91.12 86 GLU A CA 1
ATOM 621 C C . GLU A 1 86 ? -11.746 -5.792 2.563 1.00 91.12 86 GLU A C 1
ATOM 623 O O . GLU A 1 86 ? -11.508 -6.357 1.491 1.00 91.12 86 GLU A O 1
ATOM 628 N N . ARG A 1 87 ? -11.767 -6.462 3.710 1.00 85.56 87 ARG A N 1
ATOM 629 C CA . ARG A 1 87 ? -11.582 -7.905 3.806 1.00 85.56 87 ARG A CA 1
ATOM 630 C C . ARG A 1 87 ? -12.922 -8.609 3.600 1.00 85.56 87 ARG A C 1
ATOM 632 O O . ARG A 1 87 ? -13.854 -8.428 4.374 1.00 85.56 87 ARG A O 1
ATOM 639 N N . GLN A 1 88 ? -12.973 -9.444 2.565 1.00 76.00 88 GLN A N 1
ATOM 640 C CA . GLN A 1 88 ? -14.048 -10.406 2.288 1.00 76.00 88 GLN A CA 1
ATOM 641 C C . GLN A 1 88 ? -13.746 -11.767 2.920 1.00 76.00 88 GLN A C 1
ATOM 643 O O . GLN A 1 88 ? -12.556 -12.192 2.842 1.00 76.00 88 GLN A O 1
#

pLDDT: mean 91.05, std 4.91, range [72.5, 96.81]

Organism: NCBI:txid904291

Sequence (88 aa):
MWQPDDGSGVKTIAEDGSCTGMYYNAGQPLDIGGGMTCTLGSEENDGAYVLVVSQPPNEASYLVRFDGNDTAVVMSQSGEPLVTLERQ